Protein AF-A0A7C9KQ99-F1 (afdb_monomer_lite)

Structure (mmCIF, N/CA/C/O backbone):
data_AF-A0A7C9KQ99-F1
#
_entry.id   AF-A0A7C9KQ99-F1
#
loop_
_atom_site.group_PDB
_atom_site.id
_atom_site.type_symbol
_atom_site.label_atom_id
_atom_site.label_alt_id
_atom_site.label_comp_id
_atom_site.label_asym_id
_atom_site.label_entity_id
_atom_site.label_seq_id
_atom_site.pdbx_PDB_ins_code
_atom_site.Cartn_x
_atom_site.Cartn_y
_atom_site.Cartn_z
_atom_site.occupancy
_atom_site.B_iso_or_equiv
_atom_site.auth_seq_id
_atom_site.auth_comp_id
_atom_site.auth_asym_id
_atom_site.auth_atom_id
_atom_site.pdbx_PDB_model_num
ATOM 1 N N . MET A 1 1 ? 11.553 -13.719 -21.680 1.00 48.25 1 MET A N 1
ATOM 2 C CA . MET A 1 1 ? 10.917 -12.891 -20.634 1.00 48.25 1 MET A CA 1
ATOM 3 C C . MET A 1 1 ? 10.756 -13.762 -19.398 1.00 48.25 1 MET A C 1
ATOM 5 O O . MET A 1 1 ? 9.956 -14.685 -19.432 1.00 48.25 1 MET A O 1
ATOM 9 N N . ALA A 1 2 ? 11.588 -13.571 -18.373 1.00 46.91 2 ALA A N 1
ATOM 10 C CA . ALA A 1 2 ? 11.508 -14.355 -17.140 1.00 46.91 2 ALA A CA 1
ATOM 11 C C . ALA A 1 2 ? 10.656 -13.590 -16.120 1.00 46.91 2 ALA A C 1
ATOM 13 O O . ALA A 1 2 ? 10.966 -12.445 -15.799 1.00 46.91 2 ALA A O 1
ATOM 14 N N . VAL A 1 3 ? 9.579 -14.203 -15.629 1.00 47.53 3 VAL A N 1
ATOM 15 C CA . VAL A 1 3 ? 8.808 -13.672 -14.498 1.00 47.53 3 VAL A CA 1
ATOM 16 C C . VAL A 1 3 ? 9.427 -14.257 -13.236 1.00 47.53 3 VAL A C 1
ATOM 18 O O . VAL A 1 3 ? 9.345 -15.461 -13.008 1.00 47.53 3 VAL A O 1
ATOM 21 N N . ARG A 1 4 ? 10.099 -13.429 -12.434 1.00 59.03 4 ARG A N 1
ATOM 22 C CA . ARG A 1 4 ? 10.498 -13.818 -11.076 1.00 59.03 4 ARG A CA 1
ATOM 23 C C . ARG A 1 4 ? 9.359 -13.425 -10.141 1.00 59.03 4 ARG A C 1
ATOM 25 O O . ARG A 1 4 ? 8.971 -12.260 -10.110 1.00 59.03 4 ARG A O 1
ATOM 32 N N . GLY A 1 5 ? 8.808 -14.393 -9.410 1.00 57.41 5 GLY A N 1
ATOM 33 C CA . GLY A 1 5 ? 7.846 -14.108 -8.348 1.00 57.41 5 GLY A CA 1
ATOM 34 C C . GLY A 1 5 ? 8.530 -13.281 -7.262 1.00 57.41 5 GLY A C 1
ATOM 35 O O . GLY A 1 5 ? 9.473 -13.759 -6.637 1.00 57.41 5 GLY A O 1
ATOM 36 N N . GLY A 1 6 ? 8.108 -12.030 -7.090 1.00 68.50 6 GLY A N 1
ATOM 37 C CA . GLY A 1 6 ? 8.556 -11.166 -6.005 1.00 68.50 6 GLY A CA 1
ATOM 38 C C . GLY A 1 6 ? 7.565 -11.222 -4.850 1.00 68.50 6 GLY A C 1
ATOM 39 O O . GLY A 1 6 ? 6.353 -11.216 -5.064 1.00 68.50 6 GLY A O 1
ATOM 40 N N . LEU A 1 7 ? 8.072 -11.265 -3.623 1.00 72.06 7 LEU A N 1
ATOM 41 C CA . LEU A 1 7 ? 7.303 -10.905 -2.436 1.00 72.06 7 LEU A CA 1
ATOM 42 C C . LEU A 1 7 ? 7.658 -9.463 -2.099 1.00 72.06 7 LEU A C 1
ATOM 44 O O . LEU A 1 7 ? 8.839 -9.127 -1.996 1.00 72.06 7 LEU A O 1
ATOM 48 N N . ARG A 1 8 ? 6.645 -8.610 -1.946 1.00 81.50 8 ARG A N 1
ATOM 49 C CA . ARG A 1 8 ? 6.845 -7.267 -1.403 1.00 81.50 8 ARG A CA 1
ATOM 50 C C . ARG A 1 8 ? 6.556 -7.318 0.089 1.00 81.50 8 ARG A C 1
ATOM 52 O O . ARG A 1 8 ? 5.490 -7.785 0.479 1.00 81.50 8 ARG A O 1
ATOM 59 N N . GLY A 1 9 ? 7.518 -6.865 0.888 1.00 89.12 9 GLY A N 1
ATOM 60 C CA . GLY A 1 9 ? 7.422 -6.821 2.343 1.00 89.12 9 GLY A CA 1
ATOM 61 C C . GLY A 1 9 ? 7.518 -5.391 2.862 1.00 89.12 9 GLY A C 1
ATOM 62 O O . GLY A 1 9 ? 8.336 -4.615 2.367 1.00 89.12 9 GLY A O 1
ATOM 63 N N . PHE A 1 10 ? 6.709 -5.062 3.867 1.00 93.62 10 PHE A N 1
ATOM 64 C CA . PHE A 1 10 ? 6.792 -3.809 4.611 1.00 93.62 10 PHE A CA 1
ATOM 65 C C . PHE A 1 10 ? 6.746 -4.038 6.119 1.00 93.62 10 PHE A C 1
ATOM 67 O O . PHE A 1 10 ? 6.067 -4.958 6.572 1.00 93.62 10 PHE A O 1
ATOM 74 N N . PRO A 1 11 ? 7.378 -3.157 6.915 1.00 94.88 11 PRO A N 1
ATOM 75 C CA . PRO A 1 11 ? 7.301 -3.231 8.372 1.00 94.88 11 PRO A CA 1
ATOM 76 C C . PRO A 1 11 ? 5.888 -3.036 8.939 1.00 94.88 11 PRO A C 1
ATOM 78 O O . PRO A 1 11 ? 5.618 -3.491 10.041 1.00 94.88 11 PRO A O 1
ATOM 81 N N . SER A 1 12 ? 5.002 -2.327 8.229 1.00 95.88 12 SER A N 1
ATOM 82 C CA . SER A 1 12 ? 3.608 -2.096 8.631 1.00 95.88 12 SER A CA 1
ATOM 83 C C . SER A 1 12 ? 2.777 -1.537 7.471 1.00 95.88 12 SER A C 1
ATOM 85 O O . SER A 1 12 ? 3.330 -1.065 6.474 1.00 95.88 12 SER A O 1
ATOM 87 N N . ILE A 1 13 ? 1.447 -1.502 7.628 1.00 96.00 13 ILE A N 1
ATOM 88 C CA . ILE A 1 13 ? 0.541 -0.827 6.681 1.00 96.00 13 ILE A CA 1
ATOM 89 C C . ILE A 1 13 ? 0.915 0.652 6.525 1.00 96.00 13 ILE A C 1
ATOM 91 O O . ILE A 1 13 ? 0.918 1.166 5.414 1.00 96.00 13 ILE A O 1
ATOM 95 N N . GLY A 1 14 ? 1.287 1.339 7.610 1.00 93.94 14 GLY A N 1
ATOM 96 C CA . GLY A 1 14 ? 1.681 2.748 7.541 1.00 93.94 14 GLY A CA 1
ATOM 97 C C . GLY A 1 14 ? 2.972 2.967 6.747 1.00 93.94 14 GLY A C 1
ATOM 98 O O . GLY A 1 14 ? 3.051 3.903 5.953 1.00 93.94 14 GLY A O 1
ATOM 99 N N . ALA A 1 15 ? 3.956 2.078 6.917 1.00 92.81 15 ALA A N 1
ATOM 100 C CA . ALA A 1 15 ? 5.211 2.114 6.166 1.00 92.81 15 ALA A CA 1
ATOM 101 C C . ALA A 1 15 ? 5.020 1.801 4.671 1.00 92.81 15 ALA A C 1
ATOM 103 O O . ALA A 1 15 ? 5.818 2.250 3.852 1.00 92.81 15 ALA A O 1
ATOM 104 N N . TRP A 1 16 ? 3.967 1.059 4.317 1.00 93.62 16 TRP A N 1
ATOM 105 C CA . TRP A 1 16 ? 3.554 0.839 2.933 1.00 93.62 16 TRP A CA 1
ATOM 106 C C . TRP A 1 16 ? 2.769 2.030 2.363 1.00 93.62 16 TRP A C 1
ATOM 108 O O . TRP A 1 16 ? 3.131 2.566 1.318 1.00 93.62 16 TRP A O 1
ATOM 118 N N . ALA A 1 17 ? 1.717 2.471 3.052 1.00 92.50 17 ALA A N 1
ATOM 119 C CA . ALA A 1 17 ? 0.796 3.488 2.553 1.00 92.50 17 ALA A CA 1
ATOM 120 C C . ALA A 1 17 ? 1.458 4.865 2.391 1.00 92.50 17 ALA A C 1
ATOM 122 O O . ALA A 1 17 ? 1.129 5.600 1.464 1.00 92.50 17 ALA A O 1
ATOM 123 N N . HIS A 1 18 ? 2.419 5.215 3.251 1.00 92.19 18 HIS A N 1
ATOM 124 C CA . HIS A 1 18 ? 3.068 6.522 3.194 1.00 92.19 18 HIS A CA 1
ATOM 125 C C . HIS A 1 18 ? 3.774 6.810 1.857 1.00 92.19 18 HIS A C 1
ATOM 127 O O . HIS A 1 18 ? 3.412 7.802 1.224 1.00 92.19 18 HIS A O 1
ATOM 133 N N . PRO A 1 19 ? 4.735 5.994 1.378 1.00 89.69 19 PRO A N 1
ATOM 134 C CA . PRO A 1 19 ? 5.366 6.236 0.081 1.00 89.69 19 PRO A CA 1
ATOM 135 C C . PRO A 1 19 ? 4.390 6.101 -1.096 1.00 89.69 19 PRO A C 1
ATOM 137 O O . PRO A 1 19 ? 4.535 6.825 -2.077 1.00 89.69 19 PRO A O 1
ATOM 140 N N . ASP A 1 20 ? 3.379 5.234 -1.002 1.00 87.62 20 ASP A N 1
ATOM 141 C CA . ASP A 1 20 ? 2.401 5.050 -2.082 1.00 87.62 20 ASP A CA 1
ATOM 142 C C . ASP A 1 20 ? 1.440 6.254 -2.212 1.00 87.62 20 ASP A C 1
ATOM 144 O O . ASP A 1 20 ? 0.960 6.543 -3.307 1.00 87.62 20 ASP A O 1
ATOM 148 N N . VAL A 1 21 ? 1.201 7.002 -1.127 1.00 89.44 21 VAL A N 1
ATOM 149 C CA . VAL A 1 21 ? 0.332 8.194 -1.116 1.00 89.44 21 VAL A CA 1
ATOM 150 C C . VAL A 1 21 ? 1.129 9.492 -1.231 1.00 89.44 21 VAL A C 1
ATOM 152 O O . VAL A 1 21 ? 0.862 10.310 -2.108 1.00 89.44 21 VAL A O 1
ATOM 155 N N . LYS A 1 22 ? 2.114 9.701 -0.352 1.00 87.56 22 LYS A N 1
ATOM 156 C CA . LYS A 1 22 ? 2.900 10.944 -0.267 1.00 87.56 22 LYS A CA 1
ATOM 157 C C . LYS A 1 22 ? 4.105 10.966 -1.216 1.00 87.56 22 LYS A C 1
ATOM 159 O O . LYS A 1 22 ? 4.693 12.023 -1.404 1.00 87.56 22 LYS A O 1
ATOM 164 N N . GLY A 1 23 ? 4.470 9.834 -1.822 1.00 86.06 23 GLY A N 1
ATOM 165 C CA . GLY A 1 23 ? 5.545 9.755 -2.820 1.00 86.06 23 GLY A CA 1
ATOM 166 C C . GLY A 1 23 ? 5.100 9.996 -4.267 1.00 86.06 23 GLY A C 1
ATOM 167 O O . GLY A 1 23 ? 5.938 9.955 -5.163 1.00 86.06 23 GLY A O 1
ATOM 168 N N . TRP A 1 24 ? 3.805 10.228 -4.507 1.00 83.69 24 TRP A N 1
ATOM 169 C CA . TRP A 1 24 ? 3.206 10.366 -5.840 1.00 83.69 24 TRP A CA 1
ATOM 170 C C . TRP A 1 24 ? 2.217 11.535 -5.902 1.00 83.69 24 TRP A C 1
ATOM 172 O O . TRP A 1 24 ? 2.054 12.282 -4.943 1.00 83.69 24 TRP A O 1
ATOM 182 N N . THR A 1 25 ? 1.528 11.680 -7.036 1.00 76.75 25 THR A N 1
ATOM 183 C CA . THR A 1 25 ? 0.571 12.762 -7.327 1.00 76.75 25 THR A CA 1
ATOM 184 C C . THR A 1 25 ? -0.534 12.931 -6.285 1.00 76.75 25 THR A C 1
ATOM 186 O O . THR A 1 25 ? -1.117 14.005 -6.198 1.00 76.75 25 THR A O 1
ATOM 189 N N . LEU A 1 26 ? -0.833 11.899 -5.486 1.00 78.75 26 LEU A N 1
ATOM 190 C CA . LEU A 1 26 ? -1.823 11.998 -4.413 1.00 78.75 26 LEU A CA 1
ATOM 191 C C . LEU A 1 26 ? -1.384 12.937 -3.278 1.00 78.75 26 LEU A C 1
ATOM 193 O O . LEU A 1 26 ? -2.243 13.423 -2.548 1.00 78.75 26 LEU A O 1
ATOM 197 N N . ALA A 1 27 ? -0.081 13.197 -3.127 1.00 82.38 27 ALA A N 1
ATOM 198 C CA . ALA A 1 27 ? 0.473 13.994 -2.036 1.00 82.38 27 ALA A CA 1
ATOM 199 C C . ALA A 1 27 ? -0.122 15.406 -1.967 1.00 82.38 27 ALA A C 1
ATOM 201 O O . ALA A 1 27 ? -0.385 15.891 -0.866 1.00 82.38 27 ALA A O 1
ATOM 202 N N . ASP A 1 28 ? -0.372 15.997 -3.138 1.00 87.81 28 ASP A N 1
ATOM 203 C CA . ASP A 1 28 ? -0.886 17.359 -3.305 1.00 87.81 28 ASP A CA 1
ATOM 204 C C . ASP A 1 28 ? -2.422 17.409 -3.412 1.00 87.81 28 ASP A C 1
ATOM 206 O O . ASP A 1 28 ? -3.013 18.487 -3.425 1.00 87.81 28 ASP A O 1
ATOM 210 N N . MET A 1 29 ? -3.085 16.251 -3.511 1.00 90.62 29 MET A N 1
ATOM 211 C CA . MET A 1 29 ? -4.539 16.152 -3.706 1.00 90.62 29 MET A CA 1
ATOM 212 C C . MET A 1 29 ? -5.327 16.000 -2.404 1.00 90.62 29 MET A C 1
ATOM 214 O O . MET A 1 29 ? -6.550 16.138 -2.423 1.00 90.62 29 MET A O 1
ATOM 218 N N . ILE A 1 30 ? -4.653 15.678 -1.297 1.00 92.69 30 ILE A N 1
ATOM 219 C CA . ILE A 1 30 ? -5.286 15.474 0.006 1.00 92.69 30 ILE A CA 1
ATOM 220 C C . ILE A 1 30 ? -4.563 16.259 1.096 1.00 92.69 30 ILE A C 1
ATOM 222 O O . ILE A 1 30 ? -3.331 16.293 1.153 1.00 92.69 30 ILE A O 1
ATOM 226 N N . ASP A 1 31 ? -5.342 16.847 1.996 1.00 92.94 31 ASP A N 1
ATOM 227 C CA . ASP A 1 31 ? -4.814 17.477 3.200 1.00 92.94 31 ASP A CA 1
ATOM 228 C C . ASP A 1 31 ? -4.435 16.441 4.280 1.00 92.94 31 ASP A C 1
ATOM 230 O O . ASP A 1 31 ? -4.600 15.224 4.124 1.00 92.94 31 ASP A O 1
ATOM 234 N N . ASP A 1 32 ? -3.896 16.920 5.401 1.00 92.31 32 ASP A N 1
ATOM 235 C CA . ASP A 1 32 ? -3.449 16.059 6.499 1.00 92.31 32 ASP A CA 1
ATOM 236 C C . ASP A 1 32 ? -4.603 15.343 7.217 1.00 92.31 32 ASP A C 1
ATOM 238 O O . ASP A 1 32 ? -4.431 14.221 7.703 1.00 92.31 32 ASP A O 1
ATOM 242 N N . ALA A 1 33 ? -5.793 15.947 7.265 1.00 95.56 33 ALA A N 1
ATOM 243 C CA . ALA A 1 33 ? -6.964 15.333 7.882 1.00 95.56 33 ALA A CA 1
ATOM 244 C C . ALA A 1 33 ? -7.492 14.179 7.018 1.00 95.56 33 ALA A C 1
ATOM 246 O O . ALA A 1 33 ? -7.788 13.093 7.531 1.00 95.56 33 ALA A O 1
ATOM 247 N N . GLN A 1 34 ? -7.544 14.386 5.704 1.00 95.12 34 GLN A N 1
ATOM 248 C CA . GLN A 1 34 ? -7.871 13.371 4.710 1.00 95.12 34 GLN A CA 1
ATOM 249 C C . GLN A 1 34 ? -6.820 12.257 4.694 1.00 95.12 34 GLN A C 1
ATOM 251 O O . GLN A 1 34 ? -7.180 11.080 4.662 1.00 95.12 34 GLN A O 1
ATOM 256 N N . TYR A 1 35 ? -5.534 12.593 4.813 1.00 94.62 35 TYR A N 1
ATOM 257 C CA . TYR A 1 35 ? -4.470 11.599 4.938 1.00 94.62 35 TYR A CA 1
ATOM 258 C C . TYR A 1 35 ? -4.609 10.762 6.218 1.00 94.62 35 TYR A C 1
ATOM 260 O O . TYR A 1 35 ? -4.514 9.537 6.169 1.00 94.62 35 TYR A O 1
ATOM 268 N N . ALA A 1 36 ? -4.916 11.378 7.361 1.00 94.56 36 ALA A N 1
ATOM 269 C CA . ALA A 1 36 ? -5.162 10.648 8.604 1.00 94.56 36 ALA A CA 1
ATOM 270 C C . ALA A 1 36 ? -6.392 9.728 8.514 1.00 94.56 36 ALA A C 1
ATOM 272 O O . ALA A 1 36 ? -6.384 8.632 9.078 1.00 94.56 36 ALA A O 1
ATOM 273 N N . ALA A 1 37 ? -7.446 10.149 7.806 1.00 95.94 37 ALA A N 1
ATOM 274 C CA . ALA A 1 37 ? -8.604 9.302 7.528 1.00 95.94 37 ALA A CA 1
ATOM 275 C C . ALA A 1 37 ? -8.228 8.105 6.647 1.00 95.94 37 ALA A C 1
ATOM 277 O O . ALA A 1 37 ? -8.538 6.970 7.005 1.00 95.94 37 ALA A O 1
ATOM 278 N N . LEU A 1 38 ? -7.477 8.340 5.569 1.00 94.56 38 LEU A N 1
ATOM 279 C CA . LEU A 1 38 ? -6.963 7.289 4.694 1.00 94.56 38 LEU A CA 1
ATOM 280 C C . LEU A 1 38 ? -6.119 6.272 5.469 1.00 94.56 38 LEU A C 1
ATOM 282 O O . LEU A 1 38 ? -6.310 5.072 5.302 1.00 94.56 38 LEU A O 1
ATOM 286 N N . GLN A 1 39 ? -5.240 6.727 6.365 1.00 95.31 39 GLN A N 1
ATOM 287 C CA . GLN A 1 39 ? -4.411 5.838 7.185 1.00 95.31 39 GLN A CA 1
ATOM 288 C C . GLN A 1 39 ? -5.240 4.924 8.095 1.00 95.31 39 GLN A C 1
ATOM 290 O O . GLN A 1 39 ? -4.840 3.781 8.316 1.00 95.31 39 GLN A O 1
ATOM 295 N N . ARG A 1 40 ? -6.379 5.402 8.620 1.00 96.44 40 ARG A N 1
ATOM 296 C CA . ARG A 1 40 ? -7.297 4.583 9.431 1.00 96.44 40 ARG A CA 1
ATOM 297 C C . ARG A 1 40 ? -8.009 3.538 8.583 1.00 96.44 40 ARG A C 1
ATOM 299 O O . ARG A 1 40 ? -7.995 2.366 8.945 1.00 96.44 40 ARG A O 1
ATOM 306 N N . GLU A 1 41 ? -8.567 3.944 7.446 1.00 97.06 41 GLU A N 1
ATOM 307 C CA . G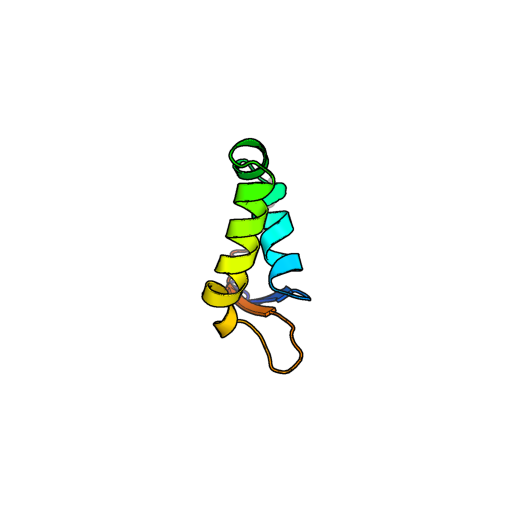LU A 1 41 ? -9.252 3.019 6.534 1.00 97.06 41 GLU A CA 1
ATOM 308 C C . GLU A 1 41 ? -8.296 1.960 5.976 1.00 97.06 41 GLU A C 1
ATOM 310 O O . GLU A 1 41 ? -8.640 0.780 5.903 1.00 97.06 41 GLU A O 1
ATOM 315 N N . ALA A 1 42 ? -7.054 2.350 5.678 1.00 95.75 42 ALA A N 1
ATOM 316 C CA . ALA A 1 42 ? -6.006 1.444 5.231 1.00 95.75 42 ALA A CA 1
ATOM 317 C C . ALA A 1 42 ? -5.742 0.310 6.235 1.00 95.75 42 ALA A C 1
ATOM 319 O O . ALA A 1 42 ? -5.497 -0.813 5.802 1.00 95.75 42 ALA A O 1
ATOM 320 N N . GLN A 1 43 ? -5.839 0.557 7.552 1.00 95.81 43 GLN A N 1
ATOM 321 C CA . GLN A 1 43 ? -5.677 -0.510 8.551 1.00 95.81 43 GLN A CA 1
ATOM 322 C C . GLN A 1 43 ? -6.706 -1.622 8.365 1.00 95.81 43 GLN A C 1
ATOM 324 O O . GLN A 1 43 ? -6.355 -2.792 8.445 1.00 95.81 43 GLN A O 1
ATOM 329 N N . SER A 1 44 ? -7.962 -1.260 8.099 1.00 96.50 44 SER A N 1
ATOM 330 C CA . SER A 1 44 ? -9.047 -2.222 7.899 1.00 96.50 44 SER A CA 1
ATOM 331 C C . SER A 1 44 ? -8.947 -2.891 6.527 1.00 96.50 44 SER A C 1
ATOM 333 O O . SER A 1 44 ? -8.912 -4.117 6.421 1.00 96.50 44 SER A O 1
ATOM 335 N N . ALA A 1 45 ? -8.815 -2.088 5.468 1.00 96.62 45 ALA A N 1
ATOM 336 C CA . ALA A 1 45 ? -8.811 -2.573 4.091 1.00 96.62 45 ALA A CA 1
ATOM 337 C C . ALA A 1 45 ? -7.622 -3.501 3.788 1.00 96.62 45 ALA A C 1
ATOM 339 O O . ALA A 1 45 ? -7.756 -4.469 3.036 1.00 96.62 45 ALA A O 1
ATOM 340 N N . LEU A 1 46 ? -6.460 -3.233 4.389 1.00 95.69 46 LEU A N 1
ATOM 341 C CA . LEU A 1 46 ? -5.212 -3.949 4.116 1.00 95.69 46 LEU A CA 1
ATOM 342 C C . LEU A 1 46 ? -4.849 -4.970 5.204 1.00 95.69 46 LEU A C 1
ATOM 344 O O . LEU A 1 46 ? -3.831 -5.650 5.070 1.00 95.69 46 LEU A O 1
ATOM 348 N N . ALA A 1 47 ? -5.682 -5.136 6.242 1.00 95.75 47 ALA A N 1
ATOM 349 C CA . ALA A 1 47 ? -5.447 -6.064 7.355 1.00 95.75 47 ALA A CA 1
ATOM 350 C C . ALA A 1 47 ? -5.131 -7.495 6.895 1.00 95.75 47 ALA A C 1
ATOM 352 O O . ALA A 1 47 ? -4.311 -8.181 7.494 1.00 95.75 47 ALA A O 1
ATOM 353 N N . HIS A 1 48 ? -5.750 -7.941 5.803 1.00 96.06 48 HIS A N 1
ATOM 354 C CA . HIS A 1 48 ? -5.581 -9.292 5.269 1.00 96.06 48 HIS A CA 1
ATOM 355 C C . HIS A 1 48 ? -4.177 -9.582 4.702 1.00 96.06 48 HIS A C 1
ATOM 357 O O . HIS A 1 48 ? -3.850 -10.739 4.446 1.00 96.06 48 HIS A O 1
ATOM 363 N N . HIS A 1 49 ? -3.343 -8.555 4.509 1.00 95.56 49 HIS A N 1
ATOM 364 C CA . HIS A 1 49 ? -1.936 -8.705 4.128 1.00 95.56 49 HIS A CA 1
ATOM 365 C C . HIS A 1 49 ? -0.980 -8.714 5.331 1.00 95.56 49 HIS A C 1
ATOM 367 O O . HIS A 1 49 ? 0.222 -8.943 5.154 1.00 95.56 49 HIS A O 1
ATOM 373 N N . VAL A 1 50 ? -1.490 -8.454 6.539 1.00 96.31 50 VAL A N 1
ATOM 374 C CA . VAL A 1 50 ? -0.699 -8.419 7.772 1.00 96.31 50 VAL A CA 1
ATOM 375 C C . VAL A 1 50 ? -0.401 -9.845 8.235 1.00 96.31 50 VAL A C 1
ATOM 377 O O . VAL A 1 50 ? -1.283 -10.697 8.314 1.00 96.31 50 VAL A O 1
ATOM 380 N N . GLN A 1 51 ? 0.867 -10.102 8.530 1.00 95.12 51 GLN A N 1
ATOM 381 C CA . GLN A 1 51 ? 1.376 -11.359 9.059 1.00 95.12 51 GLN A CA 1
ATOM 382 C C . GLN A 1 51 ? 1.274 -11.386 10.589 1.00 95.12 51 GLN A C 1
ATOM 384 O O . GLN A 1 51 ? 1.069 -10.362 11.241 1.00 95.12 51 GLN A O 1
ATOM 389 N N . ALA A 1 52 ? 1.464 -12.564 11.187 1.00 95.62 52 ALA A N 1
ATOM 390 C CA . ALA A 1 52 ? 1.387 -12.734 12.641 1.00 95.62 52 ALA A CA 1
ATOM 391 C C . ALA A 1 52 ? 2.411 -11.884 13.425 1.00 95.62 52 ALA A C 1
ATOM 393 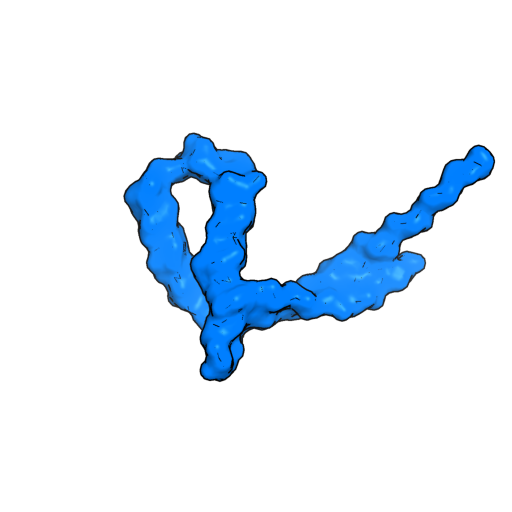O O . ALA A 1 52 ? 2.189 -11.582 14.594 1.00 95.62 52 ALA A O 1
ATOM 394 N N . ASP A 1 53 ? 3.518 -11.493 12.788 1.00 94.38 53 ASP A N 1
ATOM 395 C CA . ASP A 1 53 ? 4.560 -10.633 13.361 1.00 94.38 53 ASP A CA 1
ATOM 396 C C . ASP A 1 53 ? 4.302 -9.123 13.166 1.00 94.38 53 ASP A C 1
ATOM 398 O O . ASP A 1 53 ? 5.124 -8.298 13.564 1.00 94.38 53 ASP A O 1
ATOM 402 N N . GLY A 1 54 ? 3.167 -8.750 12.564 1.00 93.44 54 GLY A N 1
ATOM 403 C CA . GLY A 1 54 ? 2.784 -7.363 12.290 1.00 93.44 54 GLY A CA 1
ATOM 404 C C . GLY A 1 54 ? 3.364 -6.778 10.999 1.00 93.44 54 GLY A C 1
ATOM 405 O O . GLY A 1 54 ? 3.007 -5.654 10.633 1.00 93.44 54 GLY A O 1
ATOM 406 N N . THR A 1 55 ? 4.209 -7.518 10.277 1.00 96.00 55 THR A N 1
ATOM 407 C CA . THR A 1 55 ? 4.684 -7.108 8.949 1.00 96.00 55 THR A CA 1
ATOM 408 C C . THR A 1 55 ? 3.588 -7.270 7.896 1.00 96.00 55 THR A C 1
ATOM 410 O O . THR A 1 55 ? 2.615 -7.995 8.086 1.00 96.00 55 THR A O 1
ATOM 413 N N . VAL A 1 56 ? 3.725 -6.588 6.761 1.00 95.50 56 VAL A N 1
ATOM 414 C CA . VAL A 1 56 ? 2.832 -6.735 5.604 1.00 95.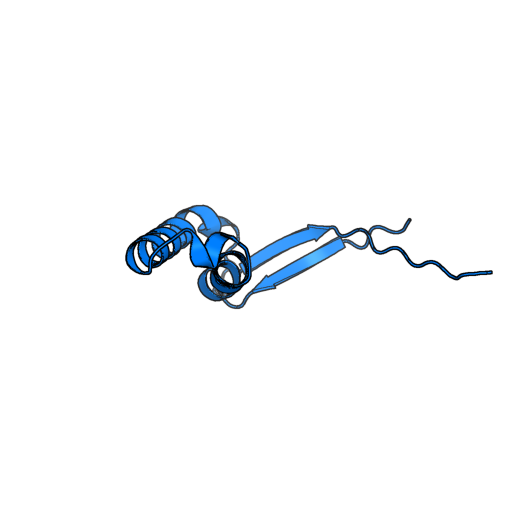50 56 VAL A CA 1
ATOM 415 C C . VAL A 1 56 ? 3.570 -7.480 4.505 1.00 95.50 56 VAL A C 1
ATOM 417 O O . VAL A 1 56 ? 4.674 -7.078 4.137 1.00 95.50 56 VAL A O 1
ATOM 420 N N . ALA A 1 57 ? 2.953 -8.517 3.941 1.00 94.31 57 ALA A N 1
ATOM 421 C CA . ALA A 1 57 ? 3.520 -9.272 2.829 1.00 94.31 57 ALA A CA 1
ATOM 422 C C . ALA A 1 57 ? 2.455 -9.660 1.796 1.00 94.31 57 ALA A C 1
ATOM 424 O O . ALA A 1 57 ? 1.368 -10.122 2.144 1.00 94.31 57 ALA A O 1
ATOM 425 N N . PHE A 1 58 ? 2.783 -9.506 0.511 1.00 91.19 58 PHE A N 1
ATOM 426 C CA . PHE A 1 58 ? 1.934 -9.945 -0.598 1.00 91.19 58 PHE A CA 1
ATOM 427 C C . PHE A 1 58 ? 2.749 -10.304 -1.844 1.00 91.19 58 PHE A C 1
ATOM 429 O O . PHE A 1 58 ? 3.868 -9.820 -2.055 1.00 91.19 58 PHE A O 1
ATOM 436 N N . ALA A 1 59 ? 2.176 -11.169 -2.685 1.00 90.88 59 ALA A N 1
ATOM 437 C CA . ALA A 1 59 ? 2.759 -11.514 -3.973 1.00 90.88 59 ALA A CA 1
ATOM 438 C C . ALA A 1 59 ? 2.711 -10.296 -4.904 1.00 90.88 59 ALA A C 1
ATOM 440 O O . ALA A 1 59 ? 1.644 -9.753 -5.182 1.00 90.88 59 ALA A O 1
ATOM 441 N N . SER A 1 60 ? 3.874 -9.884 -5.397 1.00 87.69 60 SER A N 1
ATOM 442 C CA . SER A 1 60 ? 4.032 -8.779 -6.336 1.00 87.69 60 SER A CA 1
ATOM 443 C C . SER A 1 60 ? 4.910 -9.251 -7.499 1.00 87.69 60 SER A C 1
ATOM 445 O O . SER A 1 60 ? 6.132 -9.066 -7.490 1.00 87.69 60 SER A O 1
ATOM 447 N N . PRO A 1 61 ? 4.329 -9.979 -8.471 1.00 87.38 61 PRO A N 1
ATOM 448 C CA . PRO A 1 61 ? 5.065 -10.427 -9.643 1.00 87.38 61 PRO A CA 1
ATOM 449 C C . PRO A 1 61 ? 5.489 -9.220 -10.484 1.00 87.38 61 PRO A C 1
ATOM 451 O O . PRO A 1 61 ? 4.682 -8.342 -10.781 1.00 87.38 61 PRO A O 1
ATOM 454 N N . ALA A 1 62 ? 6.755 -9.199 -10.897 1.00 84.88 62 ALA A N 1
ATOM 455 C CA . ALA A 1 62 ? 7.312 -8.122 -11.707 1.00 84.88 62 ALA A CA 1
ATOM 456 C C . ALA A 1 62 ? 7.932 -8.661 -13.001 1.00 84.88 62 ALA A C 1
ATOM 458 O O . ALA A 1 62 ? 8.557 -9.727 -13.030 1.00 84.88 62 ALA A O 1
ATOM 459 N N . HIS A 1 63 ? 7.789 -7.891 -14.079 1.00 86.44 63 HIS A N 1
ATOM 460 C CA . HIS A 1 63 ? 8.501 -8.130 -15.329 1.00 86.44 63 HIS A CA 1
ATOM 461 C C . HIS A 1 63 ? 9.844 -7.403 -15.297 1.00 86.44 63 HIS A C 1
ATOM 463 O O . HIS A 1 63 ? 9.893 -6.177 -15.282 1.00 86.44 63 HIS A O 1
ATOM 469 N N . ILE A 1 64 ? 10.936 -8.167 -15.302 1.00 85.31 64 ILE A N 1
ATOM 470 C CA . ILE A 1 64 ? 12.297 -7.630 -15.381 1.00 85.31 64 ILE A CA 1
ATOM 471 C C . ILE A 1 64 ? 12.803 -7.875 -16.803 1.00 85.31 64 ILE A C 1
ATOM 473 O O . ILE A 1 64 ? 12.905 -9.023 -17.243 1.00 85.31 64 ILE A O 1
ATOM 477 N N . VAL A 1 65 ? 13.088 -6.795 -17.533 1.00 89.06 65 VAL A N 1
ATOM 478 C CA . VAL A 1 65 ? 13.553 -6.835 -18.927 1.00 89.06 65 VAL A CA 1
ATOM 479 C C . VAL A 1 65 ? 14.908 -6.14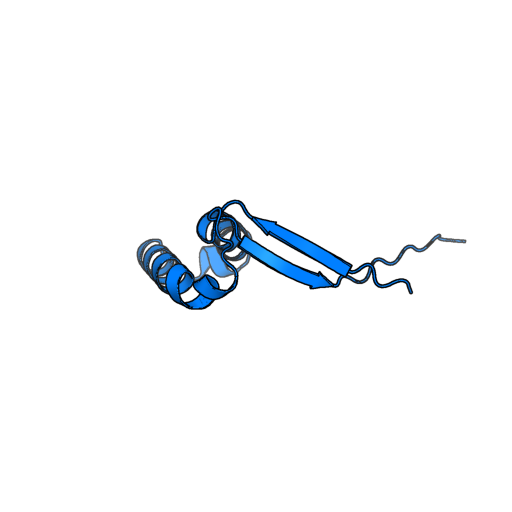3 -19.024 1.00 89.06 65 VAL A C 1
ATOM 481 O O . VAL A 1 65 ? 15.089 -5.042 -18.516 1.00 89.06 65 VAL A O 1
ATOM 484 N N . THR A 1 66 ? 15.857 -6.794 -19.691 1.00 90.75 66 THR A N 1
ATOM 485 C CA . THR A 1 66 ? 17.188 -6.255 -19.997 1.00 90.75 66 THR A CA 1
ATOM 486 C C . THR A 1 66 ? 17.345 -6.130 -21.509 1.00 90.75 66 THR A C 1
ATOM 488 O O . THR A 1 66 ? 16.980 -7.060 -22.229 1.00 90.75 66 THR A O 1
ATOM 491 N N . ALA A 1 67 ? 17.920 -5.029 -21.993 1.00 91.88 67 ALA A N 1
ATOM 492 C CA . ALA A 1 67 ? 18.233 -4.824 -23.406 1.00 91.88 67 ALA A CA 1
ATOM 493 C C . ALA A 1 67 ? 19.666 -4.295 -23.559 1.00 91.88 67 ALA A C 1
ATOM 495 O O . ALA A 1 67 ? 20.108 -3.473 -22.758 1.00 91.88 67 ALA A O 1
ATOM 496 N N . ALA A 1 68 ? 20.372 -4.756 -24.592 1.00 91.19 68 ALA A N 1
ATOM 497 C CA . ALA A 1 68 ? 21.661 -4.215 -25.010 1.00 91.19 68 ALA A CA 1
ATOM 498 C C . ALA A 1 68 ? 21.488 -3.522 -26.365 1.00 91.19 68 ALA A C 1
ATOM 500 O O . ALA A 1 68 ? 20.789 -4.037 -27.241 1.00 91.19 68 ALA A O 1
ATOM 501 N N . LYS A 1 69 ? 22.098 -2.346 -26.526 1.00 80.25 69 LYS A N 1
ATOM 502 C CA . LYS A 1 69 ? 22.180 -1.673 -27.826 1.00 80.25 69 LYS A CA 1
ATOM 503 C C . LYS A 1 69 ? 23.216 -2.412 -28.698 1.00 80.25 69 LYS A C 1
ATOM 505 O O . LYS A 1 69 ? 24.233 -2.814 -28.129 1.00 80.25 69 LYS A O 1
ATOM 510 N N . PRO A 1 70 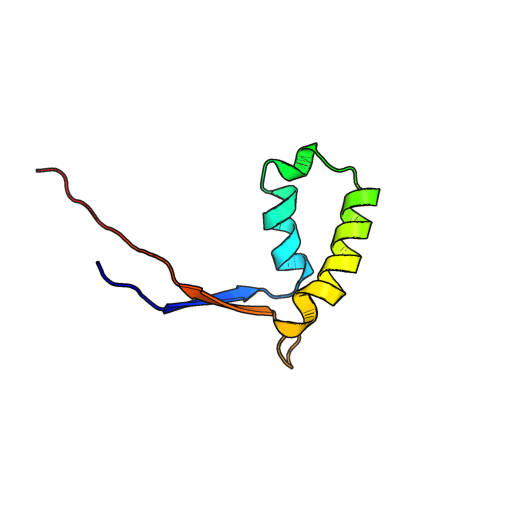? 22.973 -2.601 -30.010 1.00 69.94 70 PRO A N 1
ATOM 511 C CA . PRO A 1 70 ? 24.008 -3.076 -30.922 1.00 69.94 70 PRO A CA 1
ATOM 512 C C . PRO A 1 70 ? 25.193 -2.109 -31.006 1.00 69.94 70 PRO A C 1
ATOM 514 O O . PRO A 1 70 ? 24.967 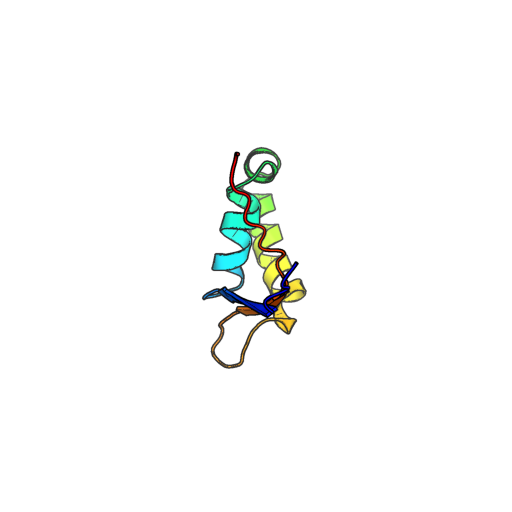-0.878 -30.885 1.00 69.94 70 PRO A O 1
#

Sequence (70 aa):
MAVRGGLRGFPSIGAWAHPDVKGWTLADMIDDAQYAALQREAQSALAHHVQADGTVAFASPAHIVTAAKP

Secondary structure (DSSP, 8-state):
-EEE-PEEEES-HHHHHHHHHHTSGGGGTS-HHHHHHHHHHHHHHTGGGB-TTS-EEEE--EEE------

Radius of gyration: 15.97 Å; chains: 1; bounding box: 33×32×44 Å

Foldseek 3Di:
DDWDWDKDKFQALCRVVCCVQCVDPNVVVDDPVRVVVVSVVSCVVQVVQADPNRMGIDTDIDDDDDDDDD

pLDDT: mean 87.84, std 11.9, range [46.91, 97.06]